Protein AF-A0A960IM30-F1 (afdb_monomer)

Sequence (99 aa):
MKPSEMSAPEKGSRASMALRVALALAAIGALVWLGRRAGDQVPRFAAWVDSLGFWAPAAFFAGYVLATVAFVPGSLLTLAAGAVFGLWKGTALVFAAAT

pLDDT: mean 74.23, std 10.0, range [43.16, 92.62]

Mean predicted aligned error: 16.37 Å

Secondary structure (DSSP, 8-state):
------------SHHHHHHHHHHHHHHHHHHHHHHHHHHTTHHHHHHHHHHTGGGHHHHHHHHHHHHHHTT--HHHHHHHHHHHH-HHHHHHHHHHH--

Structure (mmCIF, N/CA/C/O backbone):
data_AF-A0A960IM30-F1
#
_entry.id   AF-A0A960IM30-F1
#
loop_
_atom_site.group_PDB
_atom_site.id
_atom_site.type_symbol
_atom_site.label_atom_id
_atom_site.label_alt_id
_atom_site.label_comp_id
_atom_site.label_asym_id
_atom_site.label_entity_id
_atom_site.label_seq_id
_atom_site.pdbx_PDB_ins_code
_atom_site.Cartn_x
_atom_site.Cartn_y
_atom_site.Cartn_z
_atom_site.occupancy
_atom_site.B_iso_or_equiv
_atom_site.auth_seq_id
_atom_site.auth_comp_id
_atom_site.auth_asym_id
_atom_site.auth_atom_id
_atom_site.pdbx_PDB_model_num
ATOM 1 N N . MET A 1 1 ? -48.4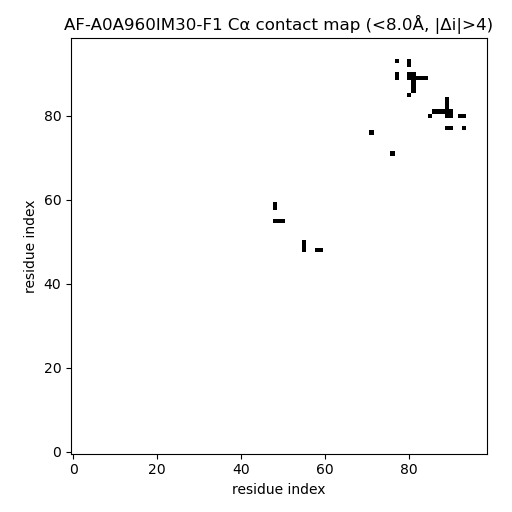83 -37.707 35.161 1.00 43.16 1 MET A N 1
ATOM 2 C CA . MET A 1 1 ? -48.769 -37.134 33.826 1.00 43.16 1 MET A CA 1
ATOM 3 C C . MET A 1 1 ? -48.145 -35.739 33.760 1.00 43.16 1 MET A 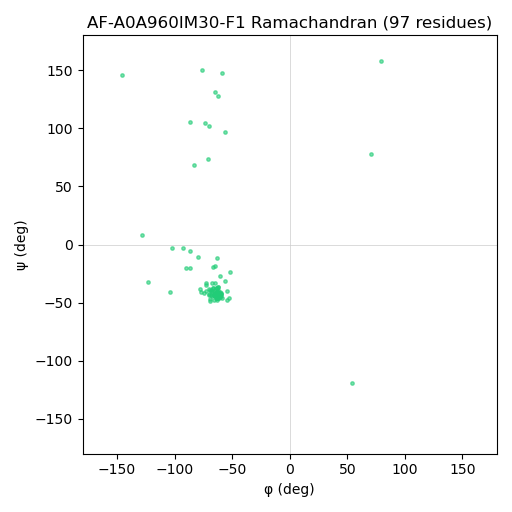C 1
ATOM 5 O O . MET A 1 1 ? -48.538 -34.896 34.551 1.00 43.16 1 MET A O 1
ATOM 9 N N . LYS A 1 2 ? -47.127 -35.529 32.902 1.00 66.31 2 LYS A N 1
ATOM 10 C CA . LYS A 1 2 ? -46.651 -34.195 32.459 1.00 66.31 2 LYS A CA 1
ATOM 11 C C . LYS A 1 2 ? -47.656 -33.652 31.436 1.00 66.31 2 LYS A C 1
ATOM 13 O O . LYS A 1 2 ? -48.226 -34.475 30.719 1.00 66.31 2 LYS A O 1
ATOM 18 N N . PRO A 1 3 ? -47.844 -32.328 31.318 1.00 59.59 3 PRO A N 1
ATOM 19 C CA . PRO A 1 3 ? -47.289 -31.693 30.115 1.00 59.59 3 PRO A CA 1
ATOM 20 C C . PRO A 1 3 ? -46.752 -30.254 30.284 1.00 59.59 3 PRO A C 1
ATOM 22 O O . PRO A 1 3 ? -47.326 -29.417 30.973 1.00 59.59 3 PRO A O 1
ATOM 25 N N . SER A 1 4 ? -45.691 -29.994 29.510 1.00 61.44 4 SER A N 1
ATOM 26 C CA . SER A 1 4 ? -45.291 -28.709 28.912 1.00 61.44 4 SER A CA 1
ATOM 27 C C . SER A 1 4 ? -44.761 -27.591 29.816 1.00 61.44 4 SER A C 1
ATOM 29 O O . SER A 1 4 ? -45.397 -26.557 29.998 1.00 61.44 4 SER A O 1
ATOM 31 N N . GLU A 1 5 ? -43.496 -27.735 30.220 1.00 59.31 5 GLU A N 1
ATOM 32 C CA . GLU A 1 5 ? -42.558 -26.605 30.242 1.00 59.31 5 GLU A CA 1
ATOM 33 C C . GLU A 1 5 ? -42.516 -26.004 28.829 1.00 59.31 5 GLU A C 1
ATOM 35 O O . GLU A 1 5 ? -41.889 -26.532 27.908 1.00 59.31 5 GLU A O 1
ATOM 40 N N . MET A 1 6 ? -43.299 -24.946 28.639 1.00 52.56 6 MET A N 1
ATOM 41 C CA . MET A 1 6 ? -43.432 -24.225 27.384 1.00 52.56 6 MET A CA 1
ATOM 42 C C . MET A 1 6 ? -42.131 -23.465 27.129 1.00 52.56 6 MET A C 1
ATOM 44 O O . MET A 1 6 ? -41.829 -22.458 27.765 1.00 52.56 6 MET A O 1
ATOM 48 N N . SER A 1 7 ? -41.324 -24.031 26.239 1.00 57.28 7 SER A N 1
ATOM 49 C CA . SER A 1 7 ? -39.992 -23.571 25.872 1.00 57.28 7 SER A CA 1
ATOM 50 C C . SER A 1 7 ? -40.065 -22.169 25.262 1.00 57.28 7 SER A C 1
ATOM 52 O O . SER A 1 7 ? -40.839 -21.928 24.334 1.00 57.28 7 SER A O 1
ATOM 54 N N . ALA A 1 8 ? -39.262 -21.242 25.786 1.00 64.25 8 ALA A N 1
ATOM 55 C CA . ALA A 1 8 ? -39.141 -19.885 25.264 1.00 64.25 8 ALA A CA 1
ATOM 56 C C . ALA A 1 8 ? -38.687 -19.899 23.789 1.00 64.25 8 ALA A C 1
ATOM 58 O O . ALA A 1 8 ? -37.924 -20.781 23.385 1.00 64.25 8 ALA A O 1
ATOM 59 N N . PRO A 1 9 ? -39.114 -18.927 22.96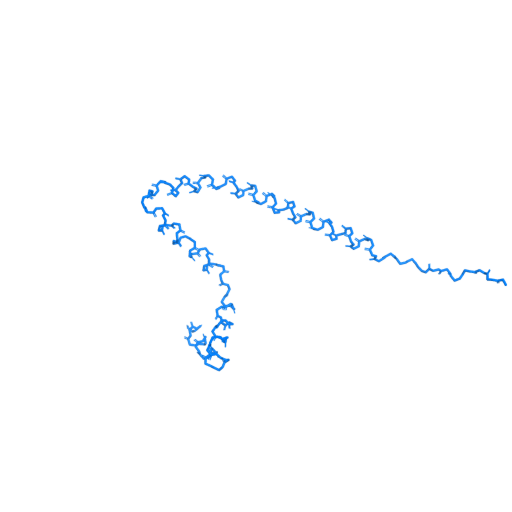3 1.00 50.56 9 PRO A N 1
ATOM 60 C CA . PRO A 1 9 ? -38.711 -18.890 21.572 1.00 50.56 9 PRO A CA 1
ATOM 61 C C . PRO A 1 9 ? -37.247 -18.444 21.492 1.00 50.56 9 PRO A C 1
ATOM 63 O O . PRO A 1 9 ? -36.944 -17.258 21.602 1.00 50.56 9 PRO A O 1
ATOM 66 N N . GLU A 1 10 ? -36.328 -19.373 21.238 1.00 55.16 10 GLU A N 1
ATOM 67 C CA . GLU A 1 10 ? -34.963 -19.051 20.809 1.00 55.16 10 GLU A CA 1
ATOM 68 C C . GLU A 1 10 ? -34.978 -18.512 19.361 1.00 55.16 10 GLU A C 1
ATOM 70 O O . GLU A 1 10 ? -34.597 -19.162 18.386 1.00 55.16 10 GLU A O 1
ATOM 75 N N . LYS A 1 11 ? -35.447 -17.273 19.183 1.00 55.59 11 LYS A N 1
ATOM 76 C CA . LYS A 1 11 ? -35.273 -16.504 17.939 1.00 55.59 11 LYS A CA 1
ATOM 77 C C . LYS A 1 11 ? -33.895 -15.826 17.947 1.00 55.59 11 LYS A C 1
ATOM 79 O O . LYS A 1 11 ? -33.809 -14.609 18.042 1.00 55.59 11 LYS A O 1
ATOM 84 N N . GLY A 1 12 ? -32.813 -16.605 17.864 1.00 56.34 12 GLY A N 1
ATOM 85 C CA . GLY A 1 12 ? -31.445 -16.060 17.964 1.00 56.34 12 GLY A CA 1
ATOM 86 C C . GLY A 1 12 ? -30.495 -16.333 16.792 1.00 56.34 12 GLY A C 1
ATOM 87 O O . GLY A 1 12 ? -29.651 -15.498 16.473 1.00 56.34 12 GLY A O 1
ATOM 88 N N . SER A 1 13 ? -30.610 -17.475 16.107 1.00 59.62 13 SER A N 1
ATOM 89 C CA . SER A 1 13 ? -29.504 -17.947 15.248 1.00 59.62 13 SER A CA 1
ATOM 90 C C . SER A 1 13 ? -29.725 -17.752 13.739 1.00 59.62 13 SER A C 1
ATOM 92 O O . SER A 1 13 ? -28.836 -17.305 13.015 1.00 59.62 13 SER A O 1
ATOM 94 N N . ARG A 1 14 ? -30.940 -17.993 13.229 1.00 61.19 14 ARG A N 1
ATOM 95 C CA . ARG A 1 14 ? -31.198 -17.930 11.775 1.00 61.19 14 ARG A CA 1
ATOM 96 C C . ARG A 1 14 ? -31.215 -16.509 11.211 1.00 61.19 14 ARG A C 1
ATOM 98 O O . ARG A 1 14 ? -30.757 -16.302 10.093 1.00 61.19 14 ARG A O 1
ATOM 105 N N . ALA A 1 15 ? -31.696 -15.535 11.985 1.00 66.06 15 ALA A N 1
ATOM 106 C CA . ALA A 1 15 ? -31.749 -14.135 11.561 1.00 66.06 15 ALA A CA 1
ATOM 107 C C . ALA A 1 15 ? -30.346 -13.509 11.453 1.00 66.06 15 ALA A C 1
ATOM 109 O O . ALA A 1 15 ? -30.068 -12.789 10.498 1.00 66.06 15 ALA A O 1
ATOM 110 N N . SER A 1 16 ? -29.434 -13.838 12.377 1.00 67.81 16 SER A N 1
ATOM 111 C CA . SER A 1 16 ? -28.045 -13.363 12.331 1.00 67.81 16 SER A CA 1
ATOM 112 C C . SER A 1 16 ? -27.234 -14.051 11.229 1.00 67.81 16 SER A C 1
ATOM 114 O O . SER A 1 16 ? -26.389 -13.414 10.602 1.00 67.81 16 SER A O 1
ATOM 116 N N . MET A 1 17 ? -27.526 -15.321 10.927 1.00 69.00 17 MET A N 1
ATOM 117 C CA . MET A 1 17 ? -26.912 -16.025 9.800 1.00 69.00 17 MET A CA 1
ATOM 118 C C . MET A 1 17 ? -27.406 -15.497 8.450 1.00 69.00 17 MET A C 1
ATOM 120 O O . MET A 1 17 ? -26.588 -15.230 7.575 1.00 69.00 17 MET A O 1
ATOM 124 N N . ALA A 1 18 ? -28.712 -15.257 8.301 1.00 82.50 18 ALA A N 1
ATOM 125 C CA . ALA A 1 18 ? -29.269 -14.627 7.105 1.00 82.50 18 ALA A CA 1
ATOM 126 C C . ALA A 1 18 ? -28.690 -13.220 6.884 1.00 82.50 18 ALA A C 1
ATOM 128 O O . ALA A 1 18 ? -28.316 -12.887 5.762 1.00 82.50 18 ALA A O 1
ATOM 129 N N . LEU A 1 19 ? -28.531 -12.431 7.954 1.00 84.00 19 LEU A N 1
ATOM 130 C CA . LEU A 1 19 ? -27.898 -11.116 7.884 1.00 84.00 19 LEU A CA 1
ATOM 131 C C . LEU A 1 19 ? -26.426 -11.207 7.457 1.00 84.00 19 LEU A C 1
ATOM 133 O O . LEU A 1 19 ? -26.018 -10.462 6.577 1.00 84.00 19 LEU A O 1
ATOM 137 N N . ARG A 1 20 ? -25.633 -12.128 8.026 1.00 74.12 20 ARG A N 1
ATOM 138 C CA . ARG A 1 20 ? -24.223 -12.344 7.638 1.00 74.12 20 ARG A CA 1
ATOM 139 C C . ARG A 1 20 ? -24.082 -12.786 6.186 1.00 74.12 20 ARG A C 1
ATOM 141 O O . ARG A 1 20 ? -23.198 -12.294 5.496 1.00 74.12 20 ARG A O 1
ATOM 148 N N . VAL A 1 21 ? -24.954 -13.681 5.720 1.00 85.94 21 VAL A N 1
ATOM 149 C CA . VAL A 1 21 ? -24.979 -14.127 4.320 1.00 85.94 21 VAL A CA 1
ATOM 150 C C . VAL A 1 21 ? -25.374 -12.974 3.402 1.00 85.94 21 VAL A C 1
ATOM 152 O O . VAL A 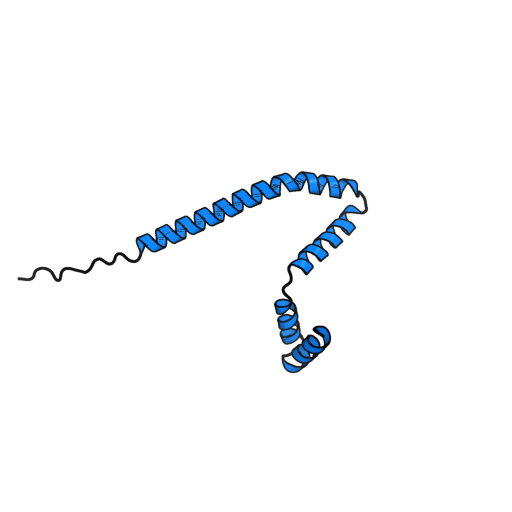1 21 ? -24.709 -12.757 2.397 1.00 85.94 21 VAL A O 1
ATOM 155 N N . ALA A 1 22 ? -26.383 -12.181 3.765 1.00 89.44 22 ALA A N 1
ATOM 156 C CA . ALA A 1 22 ? -26.754 -10.981 3.020 1.00 89.44 22 ALA A CA 1
ATOM 157 C C . ALA A 1 22 ? -25.610 -9.953 2.974 1.00 89.44 22 ALA A C 1
ATOM 159 O O . ALA A 1 22 ? -25.337 -9.400 1.915 1.00 89.44 22 ALA A O 1
ATOM 160 N N . LEU A 1 23 ? -24.893 -9.748 4.084 1.00 89.56 23 LEU A N 1
ATOM 161 C CA . LEU A 1 23 ? -23.712 -8.881 4.158 1.00 89.56 23 LEU A CA 1
ATOM 162 C C . LEU A 1 23 ? -22.561 -9.405 3.297 1.00 89.56 23 LEU A C 1
ATOM 164 O O . LEU A 1 23 ? -21.938 -8.627 2.584 1.00 89.56 23 LEU A O 1
ATOM 168 N N . ALA A 1 24 ? -22.301 -10.713 3.323 1.00 85.62 24 ALA A N 1
ATOM 169 C CA . ALA A 1 24 ? -21.284 -11.344 2.490 1.00 85.62 24 ALA A CA 1
ATOM 170 C C . ALA A 1 24 ? -21.635 -11.231 1.000 1.00 85.62 24 ALA A C 1
ATOM 172 O O . ALA A 1 24 ? -20.788 -10.851 0.200 1.00 85.62 24 ALA A O 1
ATOM 173 N N . LEU A 1 25 ? -22.891 -11.485 0.623 1.00 92.62 25 LEU A N 1
ATOM 174 C CA . LEU A 1 25 ? -23.371 -11.320 -0.750 1.00 92.62 25 LEU A CA 1
ATOM 175 C C . LEU A 1 25 ? -23.325 -9.857 -1.197 1.00 92.62 25 LEU A C 1
ATOM 177 O O . LEU A 1 25 ? -22.924 -9.583 -2.325 1.00 92.62 25 LEU A O 1
ATOM 181 N N . ALA A 1 26 ? -23.674 -8.916 -0.318 1.00 90.56 26 ALA A N 1
ATOM 182 C CA . ALA A 1 26 ? -23.547 -7.489 -0.584 1.00 90.56 26 ALA A CA 1
ATOM 183 C C . ALA A 1 26 ? -22.078 -7.074 -0.746 1.00 90.56 26 ALA A C 1
ATOM 185 O O . ALA A 1 26 ? -21.760 -6.329 -1.667 1.00 90.56 26 ALA A O 1
ATOM 186 N N . ALA A 1 27 ? -21.173 -7.596 0.087 1.00 85.62 27 ALA A N 1
ATOM 187 C CA . ALA A 1 27 ? -19.738 -7.349 -0.017 1.00 85.62 27 ALA A CA 1
ATOM 188 C C . ALA A 1 27 ? -19.160 -7.919 -1.319 1.00 85.62 27 ALA A C 1
ATOM 190 O O . ALA A 1 27 ? -18.437 -7.214 -2.013 1.00 85.62 27 ALA A O 1
ATOM 191 N N . ILE A 1 28 ? -19.528 -9.149 -1.696 1.00 89.19 28 ILE A N 1
ATOM 192 C CA . ILE A 1 28 ? -19.137 -9.767 -2.972 1.00 89.19 28 ILE A CA 1
ATOM 193 C C . ILE A 1 28 ? -19.705 -8.962 -4.143 1.00 89.19 28 ILE A C 1
ATOM 195 O O . ILE A 1 28 ? -18.976 -8.649 -5.079 1.00 89.19 28 ILE A O 1
ATOM 199 N N . GLY A 1 29 ? -20.981 -8.576 -4.085 1.00 90.94 29 GLY A N 1
ATOM 200 C CA . GLY A 1 29 ? -21.621 -7.741 -5.099 1.00 90.94 29 GLY A CA 1
ATOM 201 C C . GLY A 1 29 ? -20.936 -6.383 -5.252 1.00 90.94 29 GLY A C 1
ATOM 202 O O . GLY A 1 29 ? -20.675 -5.956 -6.375 1.00 90.94 29 GLY A O 1
ATOM 203 N N . ALA A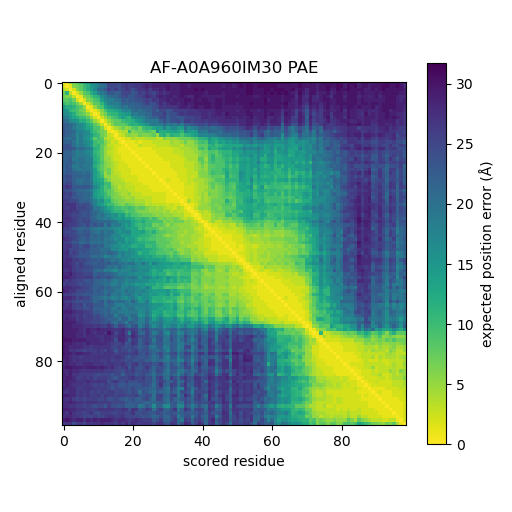 1 30 ? -20.566 -5.744 -4.141 1.00 83.62 30 ALA A N 1
ATOM 204 C CA . ALA A 1 30 ? -19.787 -4.512 -4.131 1.00 83.62 30 ALA A CA 1
ATOM 205 C C . ALA A 1 30 ? -18.380 -4.722 -4.709 1.00 83.62 30 ALA A C 1
ATOM 207 O O . ALA A 1 30 ? -17.931 -3.900 -5.502 1.00 83.62 30 ALA A O 1
ATOM 208 N N . LEU A 1 31 ? -17.712 -5.835 -4.382 1.00 80.81 31 LEU A N 1
ATOM 209 C CA . LEU A 1 31 ? -16.397 -6.188 -4.922 1.00 80.81 31 LEU A CA 1
ATOM 210 C C . LEU A 1 31 ? -16.450 -6.396 -6.439 1.00 80.81 31 LEU A C 1
ATOM 212 O O . LEU A 1 31 ? -15.609 -5.877 -7.164 1.00 80.81 31 LEU A O 1
ATOM 216 N N . VAL A 1 32 ? -17.462 -7.118 -6.925 1.00 85.44 32 VAL A N 1
ATOM 217 C CA . VAL A 1 32 ? -17.685 -7.360 -8.356 1.00 85.44 32 VAL A CA 1
ATOM 218 C C . VAL A 1 32 ? -18.029 -6.055 -9.064 1.00 85.44 32 VAL A C 1
ATOM 220 O O . VAL A 1 32 ? -17.493 -5.778 -10.132 1.00 85.44 32 VAL A O 1
ATOM 223 N N . TRP A 1 33 ? -18.891 -5.226 -8.480 1.00 84.44 33 TRP A N 1
ATOM 224 C CA . TRP A 1 33 ? -19.250 -3.931 -9.050 1.00 84.44 33 TRP A CA 1
ATOM 225 C C . TRP A 1 33 ? -18.045 -2.987 -9.130 1.00 84.44 33 TRP A C 1
ATOM 227 O O . TRP A 1 33 ? -17.794 -2.396 -10.181 1.00 84.44 33 TRP A O 1
ATOM 237 N N . LEU A 1 34 ? -17.261 -2.901 -8.053 1.00 77.31 34 LEU A N 1
ATOM 238 C CA . LEU A 1 34 ? -16.052 -2.087 -7.983 1.00 77.31 34 LEU A CA 1
ATOM 239 C C . LEU A 1 34 ? -14.973 -2.611 -8.936 1.00 77.31 34 LEU A C 1
ATOM 241 O O . LEU A 1 34 ? -14.374 -1.829 -9.668 1.00 77.31 34 LEU A O 1
ATOM 245 N N . GLY A 1 35 ? -14.781 -3.930 -8.985 1.00 76.12 35 GLY A N 1
ATOM 246 C CA . GLY A 1 35 ? -13.852 -4.593 -9.894 1.00 76.12 35 GLY A CA 1
ATOM 247 C C . GLY A 1 35 ? -14.220 -4.381 -11.359 1.00 76.12 35 GLY A C 1
ATOM 248 O O . GLY A 1 35 ? -13.343 -4.109 -12.171 1.00 76.12 35 GLY A O 1
ATOM 249 N N . ARG A 1 36 ? -15.514 -4.406 -11.704 1.00 77.31 36 ARG A N 1
ATOM 250 C CA . ARG A 1 36 ? -15.989 -4.087 -13.060 1.00 77.31 36 ARG A CA 1
ATOM 251 C C . ARG A 1 36 ? -15.772 -2.616 -13.414 1.00 77.31 36 ARG A C 1
ATOM 253 O O . ARG A 1 36 ? -15.267 -2.329 -14.491 1.00 77.31 36 ARG A O 1
ATOM 260 N N . ARG A 1 37 ? -16.075 -1.689 -12.496 1.00 76.50 37 ARG A N 1
ATOM 261 C CA . ARG A 1 37 ? -15.826 -0.249 -12.692 1.00 76.50 37 ARG A CA 1
ATOM 262 C C . ARG A 1 37 ? -14.345 0.089 -12.848 1.00 76.50 37 ARG A C 1
ATOM 264 O O . ARG A 1 37 ? -14.003 0.943 -13.662 1.00 76.50 37 ARG A O 1
ATOM 271 N N . ALA A 1 38 ? -13.484 -0.554 -12.064 1.00 69.38 38 ALA A N 1
ATOM 272 C CA . ALA A 1 38 ? -12.038 -0.416 -12.181 1.00 69.38 38 ALA A CA 1
ATOM 273 C C . ALA A 1 38 ? -11.525 -1.083 -13.466 1.00 69.38 38 ALA A C 1
ATOM 275 O O . ALA A 1 38 ? -10.675 -0.516 -14.145 1.00 69.38 38 ALA A O 1
ATOM 276 N N . GLY A 1 39 ? -12.100 -2.233 -13.836 1.00 71.19 39 GLY A N 1
ATOM 277 C CA . GLY A 1 39 ? -11.801 -2.980 -15.056 1.00 71.19 39 GLY A CA 1
ATOM 278 C C . GLY A 1 39 ? -11.940 -2.142 -16.324 1.00 71.19 39 GLY A C 1
ATOM 279 O O . GLY A 1 39 ? -11.060 -2.199 -17.170 1.00 71.19 39 GLY A O 1
ATOM 280 N N . ASP A 1 40 ? -12.954 -1.280 -16.418 1.00 74.38 40 ASP A N 1
ATOM 281 C CA . ASP A 1 40 ? -13.127 -0.368 -17.563 1.00 74.38 40 ASP A CA 1
ATOM 282 C C . ASP A 1 40 ? -12.030 0.715 -17.665 1.00 74.38 40 ASP A C 1
ATOM 284 O O . ASP A 1 40 ? -11.828 1.313 -18.725 1.00 74.38 40 ASP A O 1
ATOM 288 N N . GLN A 1 41 ? -11.305 0.989 -16.574 1.00 70.56 41 GLN A N 1
ATOM 289 C CA . GLN A 1 41 ? -10.183 1.938 -16.542 1.00 70.56 41 GLN A CA 1
ATOM 290 C C . GLN A 1 41 ? -8.838 1.264 -16.858 1.00 70.56 41 GLN A C 1
ATOM 292 O O . GLN A 1 41 ? -7.900 1.945 -17.279 1.00 70.56 41 GLN A O 1
ATOM 297 N N . VAL A 1 42 ? -8.746 -0.067 -16.720 1.00 74.56 42 VAL A N 1
ATOM 298 C CA . VAL A 1 42 ? -7.520 -0.841 -16.988 1.00 74.56 42 VAL A CA 1
ATOM 299 C C . VAL A 1 42 ? -7.051 -0.704 -18.444 1.00 74.56 42 VAL A C 1
ATOM 301 O O . VAL A 1 42 ? -5.870 -0.424 -18.632 1.00 74.56 42 VAL A O 1
ATOM 304 N N . PRO A 1 43 ? -7.911 -0.800 -19.483 1.00 75.56 43 PRO A N 1
ATOM 305 C CA . PRO A 1 43 ? -7.478 -0.641 -20.871 1.00 75.56 43 PRO A CA 1
ATOM 306 C C . PRO A 1 43 ? -6.911 0.748 -21.175 1.00 75.56 43 PRO A C 1
ATOM 308 O O . PRO A 1 43 ? -5.946 0.868 -21.923 1.00 75.56 43 PRO A O 1
ATOM 311 N N . ARG A 1 44 ? -7.479 1.805 -20.574 1.00 77.50 44 ARG A N 1
ATOM 312 C CA . ARG A 1 44 ? -6.978 3.180 -20.742 1.00 77.50 44 ARG A CA 1
ATOM 313 C C . ARG A 1 44 ? -5.614 3.365 -20.093 1.00 77.50 44 ARG A C 1
ATOM 315 O O . ARG A 1 44 ? -4.734 3.972 -20.693 1.00 77.50 44 ARG A O 1
ATOM 322 N N . PHE A 1 45 ? -5.439 2.828 -18.888 1.00 73.38 45 PHE A N 1
ATOM 323 C CA . PHE A 1 45 ? -4.156 2.853 -18.198 1.00 73.38 45 PHE A CA 1
ATOM 324 C C . PHE A 1 45 ? -3.101 2.038 -18.951 1.00 73.38 45 PHE A C 1
ATOM 326 O O . PHE A 1 45 ? -2.000 2.530 -19.167 1.00 73.38 45 PHE A O 1
ATOM 333 N N . ALA A 1 46 ? -3.452 0.840 -19.422 1.00 76.94 46 ALA A N 1
ATOM 334 C CA . ALA A 1 46 ? -2.563 -0.002 -20.213 1.00 76.94 46 ALA A CA 1
ATOM 335 C C . ALA A 1 46 ? -2.125 0.690 -21.512 1.00 76.94 46 ALA A C 1
ATOM 337 O O . ALA A 1 46 ? -0.937 0.708 -21.800 1.00 76.94 46 ALA A O 1
ATOM 338 N N . ALA A 1 47 ? -3.043 1.331 -22.243 1.00 81.00 47 ALA A N 1
ATOM 339 C CA . ALA A 1 47 ? -2.708 2.088 -23.452 1.00 81.00 47 ALA A CA 1
ATOM 340 C C . ALA A 1 47 ? -1.805 3.301 -23.165 1.00 81.00 47 ALA A C 1
ATOM 342 O O . ALA A 1 47 ? -0.906 3.608 -23.944 1.00 81.00 47 ALA A O 1
ATOM 343 N N . TRP A 1 48 ? -2.017 3.986 -22.037 1.00 79.19 48 TRP A N 1
ATOM 344 C CA . TRP A 1 48 ? -1.137 5.069 -21.605 1.00 79.19 48 TRP A CA 1
ATOM 345 C C . TRP A 1 48 ? 0.261 4.546 -21.261 1.00 79.19 48 TRP A C 1
ATOM 347 O O . TRP A 1 48 ? 1.239 5.075 -21.776 1.00 79.19 48 TRP A O 1
ATOM 357 N N . VAL A 1 49 ? 0.363 3.474 -20.471 1.00 74.56 49 VAL A N 1
ATOM 358 C CA . VAL A 1 49 ? 1.645 2.835 -20.135 1.00 74.56 49 VAL A CA 1
ATOM 359 C C . VAL A 1 49 ? 2.360 2.350 -21.399 1.00 74.56 49 VAL A C 1
ATOM 361 O O . VAL A 1 49 ? 3.551 2.598 -21.544 1.00 74.56 49 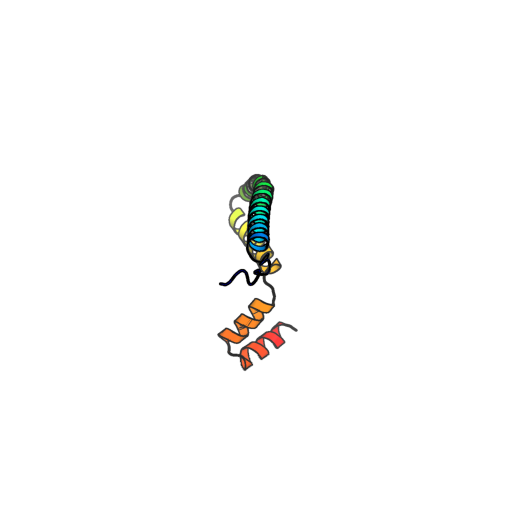VAL A O 1
ATOM 364 N N . ASP A 1 50 ? 1.646 1.743 -22.344 1.00 79.19 50 ASP A N 1
ATOM 365 C CA . ASP A 1 50 ? 2.211 1.273 -23.615 1.00 79.19 50 ASP A CA 1
ATOM 366 C C . ASP A 1 50 ? 2.720 2.437 -24.488 1.00 79.19 50 ASP A C 1
ATOM 368 O O . ASP A 1 50 ? 3.771 2.338 -25.119 1.00 79.19 50 ASP A O 1
ATOM 372 N N . SER A 1 51 ? 2.066 3.606 -24.425 1.00 82.31 51 SER A N 1
ATOM 373 C CA . SER A 1 51 ? 2.541 4.826 -25.100 1.00 82.31 51 SER A CA 1
ATOM 374 C C . SER A 1 51 ? 3.876 5.365 -24.561 1.00 82.31 51 SER A C 1
ATOM 376 O O . SER A 1 51 ? 4.555 6.115 -25.262 1.00 82.31 51 SER A O 1
ATOM 378 N N . LEU A 1 52 ? 4.292 4.964 -23.350 1.00 80.44 52 LEU A N 1
ATOM 379 C CA . LEU A 1 52 ? 5.611 5.300 -22.799 1.00 80.44 52 LEU A CA 1
ATOM 380 C C . LEU A 1 52 ? 6.735 4.403 -23.360 1.00 80.44 52 LEU A C 1
ATOM 382 O O . LEU A 1 52 ? 7.915 4.703 -23.149 1.00 80.44 52 LEU A O 1
ATOM 386 N N . GLY A 1 53 ? 6.401 3.322 -24.077 1.00 80.88 53 GLY A N 1
ATOM 387 C CA . GLY A 1 53 ? 7.358 2.434 -24.736 1.00 80.88 53 GLY A CA 1
ATOM 388 C C . GLY A 1 53 ? 8.423 1.897 -23.775 1.00 80.88 53 GLY A C 1
ATOM 389 O O . GLY A 1 53 ? 8.116 1.255 -22.775 1.00 80.88 53 GLY A O 1
ATOM 390 N N . PHE A 1 54 ? 9.698 2.192 -24.041 1.00 85.31 54 PHE A N 1
ATOM 391 C CA . PHE A 1 54 ? 10.821 1.742 -23.204 1.00 85.31 54 PHE A CA 1
ATOM 392 C C . PHE A 1 54 ? 10.760 2.247 -21.747 1.00 85.31 54 PHE A C 1
ATOM 394 O O . PHE A 1 54 ? 11.266 1.585 -20.843 1.00 85.31 54 PHE A O 1
ATOM 401 N N . TRP A 1 55 ? 10.115 3.391 -21.494 1.00 82.31 55 TRP A N 1
ATOM 402 C CA . TRP A 1 55 ? 9.989 3.975 -20.151 1.00 82.31 55 TRP A CA 1
ATOM 403 C C . TRP A 1 55 ? 8.785 3.447 -19.361 1.00 82.31 55 TRP A C 1
ATOM 405 O O . TRP A 1 55 ? 8.649 3.756 -18.174 1.00 82.31 55 TRP A O 1
ATOM 415 N N . ALA A 1 56 ? 7.935 2.626 -19.985 1.00 78.25 56 ALA A N 1
ATOM 416 C CA . ALA A 1 56 ? 6.741 2.052 -19.374 1.00 78.25 56 ALA A CA 1
ATOM 417 C C . ALA A 1 56 ? 7.015 1.332 -18.034 1.00 78.25 56 ALA A C 1
ATOM 419 O O . ALA A 1 56 ? 6.312 1.621 -17.060 1.00 78.25 56 ALA A O 1
ATOM 420 N N . PRO A 1 57 ? 8.058 0.480 -17.903 1.00 78.75 57 PRO A N 1
ATOM 421 C CA . PRO A 1 57 ? 8.345 -0.202 -16.640 1.00 78.75 57 PRO A CA 1
ATOM 422 C C . PRO A 1 57 ? 8.774 0.763 -15.529 1.00 78.75 57 PRO A C 1
ATOM 424 O O . PRO A 1 57 ? 8.376 0.596 -14.378 1.00 78.75 57 PRO A O 1
ATOM 427 N N . ALA A 1 58 ? 9.551 1.799 -15.864 1.00 80.50 58 ALA A N 1
ATOM 428 C CA . ALA A 1 58 ? 10.036 2.782 -14.898 1.00 80.50 58 ALA A CA 1
ATOM 429 C C . ALA A 1 58 ? 8.901 3.678 -14.372 1.00 80.50 58 ALA A C 1
ATOM 431 O O . ALA A 1 58 ? 8.804 3.916 -13.168 1.00 80.50 58 ALA A O 1
ATOM 432 N N . ALA A 1 59 ? 8.005 4.128 -15.255 1.00 76.88 59 ALA A N 1
ATOM 433 C CA . ALA A 1 59 ? 6.845 4.933 -14.877 1.00 76.88 59 ALA A CA 1
ATOM 434 C C . ALA A 1 59 ? 5.813 4.133 -14.067 1.00 76.88 59 ALA A C 1
ATOM 436 O O . ALA A 1 59 ? 5.288 4.637 -13.073 1.00 76.88 59 ALA A O 1
ATOM 437 N N . PHE A 1 60 ? 5.568 2.870 -14.438 1.00 76.19 60 PHE A N 1
ATOM 438 C CA . PHE A 1 60 ? 4.722 1.970 -13.654 1.00 76.19 60 PHE A CA 1
ATOM 439 C C . PHE A 1 60 ? 5.312 1.721 -12.260 1.00 76.19 60 PHE A C 1
ATOM 441 O O . PHE A 1 60 ? 4.593 1.815 -11.269 1.00 76.19 60 PHE A O 1
ATOM 448 N N . PHE A 1 61 ? 6.621 1.469 -12.164 1.00 78.94 61 PHE A N 1
ATOM 449 C CA . PHE A 1 61 ? 7.310 1.270 -10.889 1.00 78.94 61 PHE A CA 1
ATOM 450 C C . PHE A 1 61 ? 7.220 2.508 -9.986 1.00 78.94 61 PHE A C 1
ATOM 452 O O . PHE A 1 61 ? 6.861 2.386 -8.817 1.00 78.94 61 PHE A O 1
ATOM 459 N N . ALA A 1 62 ? 7.467 3.705 -10.524 1.00 75.69 62 ALA A N 1
ATOM 460 C CA . ALA A 1 62 ? 7.335 4.952 -9.771 1.00 75.69 62 ALA A CA 1
ATOM 461 C C . ALA A 1 62 ? 5.892 5.184 -9.283 1.00 75.69 62 ALA A C 1
ATOM 463 O O . ALA A 1 62 ? 5.680 5.509 -8.115 1.00 75.69 62 ALA A O 1
ATOM 464 N N . GLY A 1 63 ? 4.895 4.957 -10.146 1.00 74.00 63 GLY A N 1
ATOM 465 C CA . GLY A 1 63 ? 3.479 5.051 -9.781 1.00 74.00 63 GLY A CA 1
ATOM 466 C C . GLY A 1 63 ? 3.066 4.021 -8.727 1.00 74.00 63 GLY A C 1
ATOM 467 O O . GLY A 1 63 ? 2.356 4.359 -7.783 1.00 74.00 63 GLY A O 1
ATOM 468 N N . TYR A 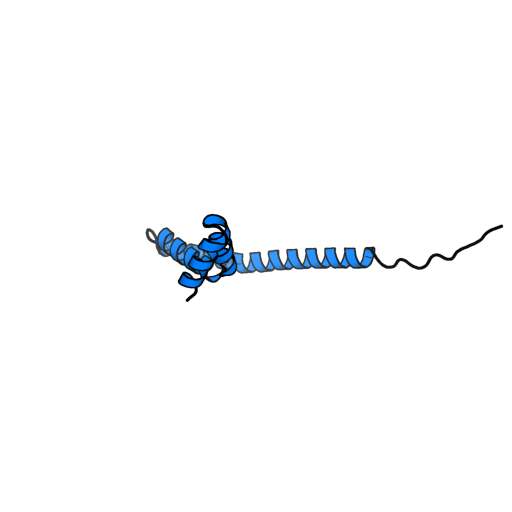1 64 ? 3.559 2.786 -8.839 1.00 70.31 64 TYR A N 1
ATOM 469 C CA . TYR A 1 64 ? 3.335 1.727 -7.859 1.00 70.31 64 TYR A CA 1
ATOM 470 C C . TYR A 1 64 ? 3.957 2.071 -6.505 1.00 70.31 64 TYR A C 1
ATOM 472 O O . TYR A 1 64 ? 3.284 1.955 -5.486 1.00 70.31 64 TYR A O 1
ATOM 480 N N . VAL A 1 65 ? 5.206 2.545 -6.474 1.00 75.00 65 VAL A N 1
ATOM 481 C CA . VAL A 1 65 ? 5.866 2.994 -5.239 1.00 75.00 65 VAL A CA 1
ATOM 482 C C . VAL A 1 65 ? 5.072 4.126 -4.594 1.00 75.00 65 VAL A C 1
ATOM 484 O O . VAL A 1 65 ? 4.783 4.048 -3.405 1.00 75.00 65 VAL A O 1
ATOM 487 N N . LEU A 1 66 ? 4.643 5.129 -5.365 1.00 73.00 66 LEU A N 1
ATOM 488 C CA . LEU A 1 66 ? 3.821 6.229 -4.855 1.00 73.00 66 LEU A CA 1
ATOM 489 C C . LEU A 1 66 ? 2.470 5.747 -4.311 1.00 73.00 66 LEU A C 1
ATOM 491 O O . LEU A 1 66 ? 2.082 6.160 -3.224 1.00 73.00 66 LEU A O 1
ATOM 495 N N . ALA A 1 67 ? 1.777 4.847 -5.013 1.00 68.44 67 ALA A N 1
ATOM 496 C CA . ALA A 1 67 ? 0.506 4.277 -4.563 1.00 68.44 67 ALA A CA 1
ATOM 497 C C . ALA A 1 67 ? 0.669 3.404 -3.309 1.00 68.44 67 ALA A C 1
ATOM 499 O O . ALA A 1 67 ? -0.170 3.439 -2.413 1.00 68.44 67 ALA A O 1
ATOM 500 N N . THR A 1 68 ? 1.768 2.653 -3.232 1.00 68.56 68 THR A N 1
ATOM 501 C CA . THR A 1 68 ? 2.092 1.800 -2.086 1.00 68.56 68 THR A CA 1
ATOM 502 C C . THR A 1 68 ? 2.437 2.663 -0.878 1.00 68.56 68 THR A C 1
ATOM 504 O O . THR A 1 68 ? 1.856 2.474 0.180 1.00 68.56 68 THR A O 1
ATOM 507 N N . VAL A 1 69 ? 3.305 3.667 -1.031 1.00 70.44 69 VAL A N 1
ATOM 508 C CA . VAL A 1 69 ? 3.670 4.619 0.034 1.00 70.44 69 VAL A CA 1
ATOM 509 C C . VAL A 1 69 ? 2.463 5.442 0.485 1.00 70.44 69 VAL A C 1
ATOM 511 O O . VAL A 1 69 ? 2.288 5.644 1.683 1.00 70.44 69 VAL A O 1
ATOM 514 N N . ALA A 1 70 ? 1.579 5.830 -0.437 1.00 65.50 70 ALA A N 1
ATOM 515 C CA . ALA A 1 70 ? 0.311 6.478 -0.109 1.00 65.50 70 ALA A CA 1
ATOM 516 C C . ALA A 1 70 ? -0.638 5.583 0.722 1.00 65.50 70 ALA A C 1
ATOM 518 O O . ALA A 1 70 ? -1.618 6.093 1.262 1.00 65.50 70 ALA A O 1
ATOM 519 N N . PHE A 1 71 ? -0.345 4.279 0.856 1.00 58.84 71 PHE A N 1
ATOM 520 C CA . PHE A 1 71 ? -1.129 3.298 1.614 1.00 58.84 71 PHE A CA 1
ATOM 521 C C . PHE A 1 71 ? -0.337 2.461 2.637 1.00 58.84 71 PHE A C 1
ATOM 523 O O . PHE A 1 71 ? -0.917 1.540 3.213 1.00 58.84 71 PHE A O 1
ATOM 530 N N . VAL A 1 72 ? 0.940 2.751 2.926 1.00 56.66 72 VAL A N 1
ATOM 531 C CA . VAL A 1 72 ? 1.630 2.140 4.077 1.00 56.66 72 VAL A CA 1
ATOM 532 C C . VAL A 1 72 ? 1.344 2.997 5.307 1.00 56.66 72 VAL A C 1
ATOM 534 O O . VAL A 1 72 ? 1.922 4.078 5.445 1.00 56.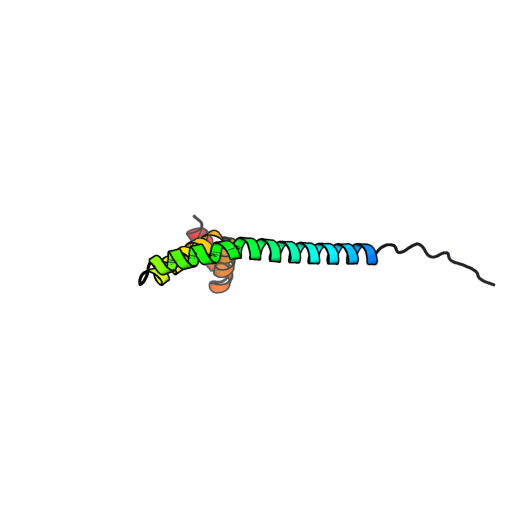66 72 VAL A O 1
ATOM 537 N N . PRO A 1 73 ? 0.472 2.557 6.232 1.00 61.22 73 PRO A N 1
ATOM 538 C CA . PRO A 1 73 ? 0.306 3.277 7.479 1.00 61.22 73 PRO A CA 1
ATOM 539 C C . PRO A 1 73 ? 1.626 3.189 8.251 1.00 61.22 73 PRO A C 1
ATOM 541 O O . PRO A 1 73 ? 2.194 2.106 8.407 1.00 61.22 73 PRO A O 1
ATOM 544 N N . GLY A 1 74 ? 2.115 4.328 8.750 1.00 64.06 74 GLY A N 1
ATOM 545 C CA . GLY A 1 74 ? 3.393 4.409 9.469 1.00 64.06 74 GLY A CA 1
ATOM 546 C C . GLY A 1 74 ? 3.519 3.405 10.622 1.00 64.06 74 GLY A C 1
ATOM 547 O O . GLY A 1 74 ? 4.626 2.984 10.941 1.00 64.06 74 GLY A O 1
ATOM 548 N N . SER A 1 75 ? 2.394 2.926 11.168 1.00 67.44 75 SER A N 1
ATOM 549 C CA . SER A 1 75 ? 2.322 1.860 12.175 1.00 67.44 75 SER A CA 1
ATOM 550 C C . SER A 1 75 ? 2.988 0.540 11.760 1.00 67.44 75 SER A C 1
ATOM 552 O O . SER A 1 75 ? 3.526 -0.164 12.610 1.00 67.44 75 SER A O 1
ATOM 554 N N . LEU A 1 76 ? 2.991 0.192 10.470 1.00 67.88 76 LEU A N 1
ATOM 555 C CA . LEU A 1 76 ? 3.679 -1.004 9.971 1.00 67.88 76 LEU A CA 1
ATOM 556 C C . LEU A 1 76 ? 5.201 -0.823 9.981 1.00 67.88 76 LEU A C 1
ATOM 558 O O . LEU A 1 76 ? 5.924 -1.738 10.373 1.00 67.88 76 LEU A O 1
ATOM 562 N N . LEU A 1 77 ? 5.686 0.368 9.619 1.00 69.06 77 LEU A N 1
ATOM 563 C CA . LEU A 1 77 ? 7.112 0.697 9.680 1.00 69.06 77 LEU A CA 1
ATOM 564 C C . LEU A 1 77 ? 7.615 0.760 11.126 1.00 69.06 77 LEU A C 1
ATOM 566 O O . LEU A 1 77 ? 8.706 0.266 11.414 1.00 69.06 77 LEU A O 1
ATOM 570 N N . THR A 1 78 ? 6.817 1.306 12.049 1.00 73.88 78 THR A N 1
ATOM 571 C CA . THR A 1 78 ? 7.201 1.380 13.465 1.00 73.88 78 THR A CA 1
ATOM 572 C C . THR A 1 78 ? 7.267 -0.001 14.120 1.00 73.88 78 THR A C 1
ATOM 574 O O . THR A 1 78 ? 8.221 -0.296 14.844 1.00 73.88 78 THR A O 1
ATOM 577 N N . LEU A 1 79 ? 6.314 -0.888 13.811 1.00 75.31 79 LEU A N 1
ATOM 578 C CA . LEU A 1 79 ? 6.329 -2.277 14.277 1.00 75.31 79 LEU A CA 1
ATOM 579 C C . LEU A 1 79 ? 7.496 -3.075 13.682 1.00 75.31 79 LEU A C 1
ATOM 581 O O . LEU A 1 79 ? 8.166 -3.811 14.408 1.00 75.31 79 LEU A O 1
ATOM 585 N N . ALA A 1 80 ? 7.782 -2.904 12.387 1.00 72.75 80 ALA A N 1
ATOM 586 C CA . ALA A 1 80 ? 8.896 -3.579 11.725 1.00 72.75 80 ALA A CA 1
ATOM 587 C C . ALA A 1 80 ? 10.252 -3.175 12.324 1.00 72.75 80 ALA A C 1
ATOM 589 O O . ALA A 1 80 ? 11.094 -4.034 12.586 1.00 72.75 80 ALA A O 1
ATOM 590 N N . ALA A 1 81 ? 10.450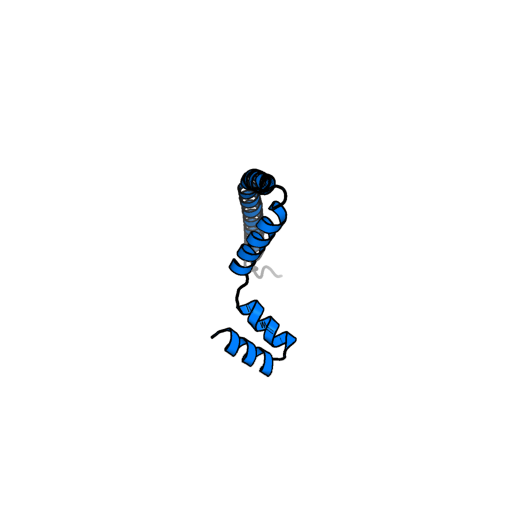 -1.889 12.621 1.00 76.12 81 ALA A N 1
ATOM 591 C CA . ALA A 1 81 ? 11.663 -1.417 13.280 1.00 76.12 81 ALA A CA 1
ATOM 592 C C . ALA A 1 81 ? 11.834 -2.015 14.691 1.00 76.12 81 ALA A C 1
ATOM 594 O O . ALA A 1 81 ? 12.929 -2.453 15.048 1.00 76.12 81 ALA A O 1
ATOM 595 N N . GLY A 1 82 ? 10.755 -2.102 15.478 1.00 74.25 82 GLY A N 1
ATOM 596 C CA . GLY A 1 82 ? 10.767 -2.765 16.787 1.00 74.25 82 GLY A CA 1
ATOM 597 C C . GLY A 1 82 ? 11.095 -4.262 16.711 1.00 74.25 82 GLY A C 1
ATOM 598 O O . GLY A 1 82 ? 11.812 -4.775 17.569 1.00 74.25 82 GLY A O 1
ATOM 599 N N . ALA A 1 83 ? 10.621 -4.954 15.673 1.00 76.69 83 ALA A N 1
ATOM 600 C CA . ALA A 1 83 ? 10.871 -6.380 15.472 1.00 76.69 83 ALA A CA 1
ATOM 601 C C . ALA A 1 83 ? 12.304 -6.684 15.000 1.00 76.69 83 ALA A C 1
ATOM 603 O O . ALA A 1 83 ? 12.920 -7.627 15.491 1.00 76.69 83 ALA A O 1
ATOM 604 N N . VAL A 1 84 ? 12.852 -5.885 14.076 1.00 76.81 84 VAL A N 1
ATOM 605 C CA . VAL A 1 84 ? 14.187 -6.118 13.490 1.00 76.81 84 VAL A CA 1
ATOM 606 C C . VAL A 1 84 ? 15.309 -5.694 14.437 1.00 76.81 84 VAL A C 1
ATOM 608 O O . VAL A 1 84 ? 16.314 -6.390 14.561 1.00 76.81 84 VAL A O 1
ATOM 611 N N . PHE A 1 85 ? 15.148 -4.564 15.125 1.00 76.62 85 PHE A N 1
ATOM 612 C CA . PHE A 1 85 ? 16.208 -3.986 15.958 1.00 76.62 85 PHE A CA 1
ATOM 613 C C . PHE A 1 85 ? 16.000 -4.238 17.459 1.00 76.62 85 PHE A C 1
ATOM 615 O O . PHE A 1 85 ? 16.857 -3.890 18.276 1.00 76.62 85 PHE A O 1
ATOM 622 N N . GLY A 1 86 ? 14.886 -4.874 17.827 1.00 77.94 86 GLY A N 1
ATOM 623 C CA . GLY A 1 86 ? 14.450 -5.058 19.205 1.00 77.94 86 GLY A CA 1
ATOM 624 C C . GLY A 1 86 ? 13.783 -3.802 19.764 1.00 77.94 86 GLY A C 1
ATOM 625 O O . GLY A 1 86 ? 14.021 -2.688 19.297 1.00 77.94 86 GLY A O 1
ATOM 626 N N . LEU A 1 87 ? 12.956 -3.975 20.800 1.00 82.62 87 LEU A N 1
ATOM 627 C CA . LEU A 1 87 ? 12.054 -2.923 21.279 1.00 82.62 87 LEU A CA 1
ATOM 628 C C . LEU A 1 87 ? 12.784 -1.613 21.603 1.00 82.62 87 LEU A C 1
ATOM 630 O O . LEU A 1 87 ? 12.372 -0.556 21.139 1.00 82.62 87 LEU A O 1
ATOM 634 N N . TRP A 1 88 ? 13.896 -1.673 22.337 1.00 83.38 88 TRP A N 1
ATOM 635 C CA . TRP A 1 88 ? 14.608 -0.470 22.775 1.00 83.38 88 TRP A CA 1
ATOM 636 C C . TRP A 1 88 ? 15.295 0.288 21.632 1.00 83.38 88 TRP A C 1
ATOM 638 O O . TRP A 1 88 ? 15.139 1.502 21.523 1.00 83.38 88 TRP A O 1
ATOM 648 N N . LYS A 1 89 ? 16.019 -0.411 20.748 1.00 79.75 89 LYS A N 1
ATOM 649 C CA . LYS A 1 89 ? 16.739 0.229 19.632 1.00 79.75 89 LYS A CA 1
ATOM 650 C C . LYS A 1 89 ? 15.798 0.605 18.489 1.00 79.75 89 LYS A C 1
ATOM 652 O O . LYS A 1 89 ? 15.948 1.676 17.915 1.00 79.75 89 LYS A O 1
ATOM 657 N N . GLY A 1 90 ? 14.809 -0.239 18.201 1.00 82.00 90 GLY A N 1
ATOM 658 C CA . GLY A 1 90 ? 13.771 0.028 17.211 1.00 82.00 90 GLY A CA 1
ATOM 659 C C . GLY A 1 90 ? 12.905 1.223 17.594 1.00 82.00 90 GLY A C 1
ATOM 660 O O . GLY A 1 90 ? 12.668 2.081 16.754 1.00 82.00 90 GLY A O 1
ATOM 661 N N . THR A 1 91 ? 12.518 1.350 18.869 1.00 82.81 91 THR A N 1
ATOM 662 C CA . THR A 1 91 ? 11.774 2.528 19.349 1.00 82.81 91 THR A CA 1
ATOM 663 C C . THR A 1 91 ? 12.612 3.799 19.217 1.00 82.81 91 THR A C 1
ATOM 665 O O . THR A 1 91 ? 12.130 4.772 18.650 1.00 82.81 91 THR A O 1
ATOM 668 N N . ALA A 1 92 ? 13.878 3.796 19.654 1.00 85.31 92 ALA A N 1
ATOM 669 C CA . ALA A 1 92 ? 14.754 4.965 19.514 1.00 85.31 92 ALA A CA 1
ATOM 670 C C . ALA A 1 92 ? 14.959 5.376 18.044 1.00 85.31 92 ALA A C 1
ATOM 672 O O . ALA A 1 92 ? 14.889 6.560 17.722 1.00 85.31 92 ALA A O 1
ATOM 673 N N . LEU A 1 93 ? 15.149 4.400 17.149 1.00 84.75 93 LEU A N 1
ATOM 674 C CA . LEU A 1 93 ? 15.272 4.633 15.710 1.00 84.75 93 LEU A CA 1
ATOM 675 C C . LEU A 1 93 ? 13.987 5.231 15.124 1.00 84.75 93 LEU A C 1
ATOM 677 O O . LEU A 1 93 ? 14.053 6.199 14.377 1.00 84.75 93 LEU A O 1
ATOM 681 N N . VAL A 1 94 ? 12.824 4.678 15.480 1.00 84.06 94 VAL A N 1
ATOM 682 C CA . VAL A 1 94 ? 11.520 5.183 15.031 1.00 84.06 94 VAL A CA 1
ATOM 683 C C . VAL A 1 94 ? 11.284 6.599 15.531 1.00 84.06 94 VAL A C 1
ATOM 685 O O . VAL A 1 94 ? 10.862 7.427 14.743 1.00 84.06 94 VAL A O 1
ATOM 688 N N . PHE A 1 95 ? 11.584 6.908 16.793 1.00 83.12 95 PHE A N 1
ATOM 689 C CA . PHE A 1 95 ? 11.446 8.270 17.317 1.00 83.12 95 PHE A CA 1
ATOM 690 C C . PHE A 1 95 ? 12.373 9.264 16.608 1.00 83.12 95 PHE A C 1
ATOM 692 O O . PHE A 1 95 ? 11.941 10.367 16.282 1.00 83.12 95 PHE A O 1
ATOM 699 N N . ALA A 1 96 ? 13.616 8.867 16.324 1.00 82.31 96 ALA A N 1
ATOM 700 C CA . ALA A 1 96 ? 14.554 9.696 15.570 1.00 82.31 96 ALA A CA 1
ATOM 701 C C . ALA A 1 96 ? 14.137 9.879 14.099 1.00 82.31 96 ALA A C 1
ATOM 703 O O . ALA A 1 96 ? 14.401 10.929 13.528 1.00 82.31 96 ALA A O 1
ATOM 704 N N . ALA A 1 97 ? 13.495 8.875 13.492 1.00 74.62 97 ALA A N 1
ATOM 705 C CA . ALA A 1 97 ? 13.017 8.918 12.109 1.00 74.62 97 ALA A CA 1
ATOM 706 C C . ALA A 1 97 ? 11.614 9.538 11.951 1.00 74.62 97 ALA A C 1
ATOM 708 O O . ALA A 1 97 ? 11.240 9.911 10.844 1.00 74.62 97 ALA A O 1
ATOM 709 N N . ALA A 1 98 ? 10.822 9.591 13.027 1.00 73.50 98 ALA A N 1
ATOM 710 C CA . ALA A 1 98 ? 9.463 10.137 13.056 1.00 73.50 98 ALA A CA 1
ATOM 711 C C . ALA A 1 98 ? 9.406 11.620 13.459 1.00 73.50 98 ALA A C 1
ATOM 713 O O . ALA A 1 98 ? 8.313 12.185 13.497 1.00 73.50 98 ALA A O 1
ATOM 714 N N . THR A 1 99 ? 10.556 12.216 13.787 1.00 58.84 99 THR A N 1
ATOM 715 C CA . THR A 1 99 ? 10.726 13.667 13.961 1.00 58.84 99 THR A CA 1
ATOM 716 C C . THR A 1 99 ? 11.118 14.282 12.625 1.00 58.84 99 THR A C 1
ATOM 718 O O . THR A 1 99 ? 10.548 15.340 12.283 1.00 58.84 99 THR A O 1
#

Solvent-accessible surface area (backbone atoms only — not comparable to full-atom values): 5778 Å² total; per-residue (Å²): 136,87,85,76,89,77,76,77,84,83,86,68,61,68,68,57,49,51,48,51,50,50,50,49,52,50,50,50,50,49,50,52,51,51,48,51,61,50,51,71,47,46,63,58,50,50,54,54,41,56,74,46,54,92,47,25,66,60,54,49,49,53,51,48,50,51,56,47,59,76,65,57,60,65,68,59,59,48,51,48,35,22,68,77,57,34,61,72,55,11,46,54,50,42,57,68,70,73,106

Foldseek 3Di:
DDDDPDDDDPPDDPVVVVVVVVVVVVVVVVVVVVCVVVVVCVVVVVVVLVVVPPCSVVVVVVVVVVVVVVPDDCVVVLVVLCVPVNPPRSNVVSVVVVD

Radius of gyration: 26.47 Å; Cα contacts (8 Å, |Δi|>4): 22; chains: 1; bounding box: 66×51×59 Å